Protein AF-A0A841KT84-F1 (afdb_monomer_lite)

Radius of gyration: 30.15 Å; chains: 1; bounding box: 55×32×92 Å

Sequence (114 aa):
MKSKWGSNGFTLVEIMITLAILGILVVSFTSLFANGMIHIFTFGQKSQAIHVAQTKMENTLAGEQTLTEGQTDSTSLTIHFSSGKEITVQGKKVTVDAPYKNGSVSLTSFIPNR

Organism: NCBI:txid1417629

InterPro domains:
  IPR012902 Prokaryotic N-terminal methylation site [PF07963] (8-27)
  IPR012902 Prokaryotic N-terminal methylation site [TIGR02532] (8-27)
  IPR045584 Pilin-like [SSF54523] (10-88)

Foldseek 3Di:
DDDPPDPDDDDPVNVVVVVVVVVVVCVVVVVVVVVVVVVVVVVVQVVVQVVVQVVVVVCVVVVVDDDPDFDFDFDWDWDQDPVRDIDIFTWTKGWGWGDGPPGIDIDIDTDTDD

pLDDT: mean 82.78, std 13.84, range [44.44, 98.0]

Structure (mmCIF, N/CA/C/O backbone):
data_AF-A0A841KT84-F1
#
_entry.id   AF-A0A841KT84-F1
#
loop_
_atom_site.group_PDB
_atom_site.id
_atom_site.type_symbol
_atom_site.label_atom_id
_atom_site.label_alt_id
_atom_site.label_comp_id
_atom_site.label_asym_id
_atom_site.label_entity_id
_atom_site.label_seq_id
_atom_site.pdbx_PDB_ins_code
_atom_site.Cartn_x
_atom_site.Cartn_y
_atom_site.Cartn_z
_atom_site.occupancy
_atom_site.B_iso_or_equiv
_atom_site.auth_seq_id
_atom_site.auth_comp_id
_atom_site.auth_asym_id
_atom_site.auth_atom_id
_atom_site.pdbx_PDB_model_num
ATOM 1 N N . MET A 1 1 ? -2.646 -9.589 -64.697 1.00 44.44 1 MET A N 1
ATOM 2 C CA . MET A 1 1 ? -1.731 -8.681 -63.969 1.00 44.44 1 MET A CA 1
ATOM 3 C C . MET A 1 1 ? -1.520 -9.238 -62.565 1.00 44.44 1 MET A C 1
ATOM 5 O O . MET A 1 1 ? -2.445 -9.186 -61.772 1.00 44.44 1 MET A O 1
ATOM 9 N N . LYS A 1 2 ? -0.374 -9.874 -62.280 1.00 48.28 2 LYS A N 1
ATOM 10 C CA . LYS A 1 2 ? -0.033 -10.379 -60.936 1.00 48.28 2 LYS A CA 1
ATOM 11 C C . LYS A 1 2 ? 0.956 -9.401 -60.302 1.00 48.28 2 LYS A C 1
ATOM 13 O O . LYS A 1 2 ? 2.060 -9.258 -60.823 1.00 48.28 2 LYS A O 1
ATOM 18 N N . SER A 1 3 ? 0.575 -8.723 -59.220 1.00 52.56 3 SER A N 1
ATOM 19 C CA . SER A 1 3 ? 1.510 -7.913 -58.435 1.00 52.56 3 SER A CA 1
ATOM 20 C C . SER A 1 3 ? 2.505 -8.848 -57.745 1.00 52.56 3 SER A C 1
ATOM 22 O O . SER A 1 3 ? 2.133 -9.604 -56.848 1.00 52.56 3 SER A O 1
ATOM 24 N N . LYS A 1 4 ? 3.767 -8.833 -58.182 1.00 60.62 4 LYS A N 1
ATOM 25 C CA . LYS A 1 4 ? 4.865 -9.456 -57.440 1.00 60.62 4 LYS A CA 1
ATOM 26 C C . LYS A 1 4 ? 5.073 -8.649 -56.159 1.00 60.62 4 LYS A C 1
ATOM 28 O O . LYS A 1 4 ? 5.624 -7.555 -56.214 1.00 60.62 4 LYS A O 1
ATOM 33 N N . TRP A 1 5 ? 4.634 -9.173 -55.018 1.00 56.84 5 TRP A N 1
ATOM 34 C CA . TRP A 1 5 ? 5.188 -8.749 -53.735 1.00 56.84 5 TRP A CA 1
ATOM 35 C C . TRP A 1 5 ? 6.651 -9.188 -53.709 1.00 56.84 5 TRP A C 1
ATOM 37 O O . TRP A 1 5 ? 6.957 -10.374 -53.826 1.00 56.84 5 TRP A O 1
ATOM 47 N N . GLY A 1 6 ? 7.547 -8.203 -53.712 1.00 55.31 6 GLY A N 1
ATOM 48 C CA . GLY A 1 6 ? 8.984 -8.409 -53.783 1.00 55.31 6 GLY A CA 1
ATOM 49 C C . GLY A 1 6 ? 9.493 -9.143 -52.550 1.00 55.31 6 GLY A C 1
ATOM 50 O O . GLY A 1 6 ? 9.227 -8.751 -51.419 1.00 55.31 6 GLY A O 1
ATOM 51 N N . SER A 1 7 ? 10.258 -10.196 -52.797 1.00 59.78 7 SER A N 1
ATOM 52 C CA . SER A 1 7 ? 11.175 -10.839 -51.863 1.00 59.78 7 SER A CA 1
ATOM 53 C C . SER A 1 7 ? 12.332 -9.887 -51.529 1.00 59.78 7 SER A C 1
ATOM 55 O O . SER A 1 7 ? 13.452 -10.075 -52.002 1.00 59.78 7 SER A O 1
ATOM 57 N N . ASN A 1 8 ? 12.043 -8.829 -50.773 1.00 67.19 8 ASN A N 1
ATOM 58 C CA . ASN A 1 8 ? 13.017 -7.823 -50.360 1.00 67.19 8 ASN A CA 1
ATOM 59 C C . ASN A 1 8 ? 13.408 -8.103 -48.903 1.00 67.19 8 ASN A C 1
ATOM 61 O O . ASN A 1 8 ? 12.559 -8.070 -48.016 1.00 67.19 8 ASN A O 1
ATOM 65 N N . GLY A 1 9 ? 14.679 -8.438 -48.670 1.00 74.38 9 GLY A N 1
ATOM 66 C CA . GLY A 1 9 ? 15.232 -8.538 -47.318 1.00 74.38 9 GLY A CA 1
ATOM 67 C C . GLY A 1 9 ? 15.279 -7.171 -46.628 1.00 74.38 9 GLY A C 1
ATOM 68 O O . GLY A 1 9 ? 15.210 -6.138 -47.291 1.00 74.38 9 GLY A O 1
ATOM 69 N N . PHE A 1 10 ? 15.409 -7.167 -45.301 1.00 83.56 10 PHE A N 1
ATOM 70 C CA . PHE A 1 10 ? 15.598 -5.933 -44.538 1.00 83.56 10 PHE A CA 1
ATOM 71 C C . PHE A 1 10 ? 16.944 -5.296 -44.864 1.00 83.56 10 PHE A C 1
ATOM 73 O O . PHE A 1 10 ? 17.971 -5.979 -44.944 1.00 83.56 10 PHE A O 1
ATOM 80 N N . THR A 1 11 ? 16.955 -3.976 -45.009 1.00 91.00 11 THR A N 1
ATOM 81 C CA . THR A 1 11 ? 18.208 -3.234 -45.094 1.00 91.00 11 THR A CA 1
ATOM 82 C C . THR A 1 11 ? 18.905 -3.239 -43.732 1.00 91.00 11 THR A C 1
ATOM 84 O O . THR A 1 11 ? 18.274 -3.275 -42.674 1.00 91.00 11 THR A O 1
ATOM 87 N N . LEU A 1 12 ? 20.236 -3.164 -43.738 1.00 92.62 12 LEU A N 1
ATOM 88 C CA . LEU A 1 12 ? 21.017 -3.107 -42.501 1.00 92.62 12 LEU A CA 1
ATOM 89 C C . LEU A 1 12 ? 20.644 -1.881 -41.646 1.00 92.62 12 LEU A C 1
ATOM 91 O O . LEU A 1 12 ? 20.621 -1.962 -40.421 1.00 92.62 12 LEU A O 1
ATOM 95 N N . VAL A 1 13 ? 20.284 -0.767 -42.290 1.00 94.19 13 VAL A N 1
ATOM 96 C CA . VAL A 1 13 ? 19.851 0.466 -41.616 1.00 94.19 13 VAL A CA 1
ATOM 97 C C . VAL A 1 13 ? 18.510 0.278 -40.901 1.00 94.19 13 VAL A C 1
ATOM 99 O O . VAL A 1 13 ? 18.377 0.699 -39.754 1.00 94.19 13 VAL A O 1
ATOM 102 N N . GLU A 1 14 ? 17.536 -0.401 -41.512 1.00 93.00 14 GLU A N 1
ATOM 103 C CA . GLU A 1 14 ? 16.251 -0.701 -40.860 1.00 93.00 14 GLU A CA 1
ATOM 104 C C . GLU A 1 14 ? 16.429 -1.584 -39.621 1.00 93.00 14 GLU A C 1
ATOM 106 O O . GLU A 1 14 ? 15.795 -1.338 -38.593 1.00 93.00 14 GLU A O 1
ATOM 111 N N . ILE A 1 15 ? 17.329 -2.572 -39.678 1.00 95.69 15 ILE A N 1
ATOM 112 C CA . ILE A 1 15 ? 17.647 -3.424 -38.522 1.00 95.69 15 ILE A CA 1
ATOM 113 C C . ILE A 1 15 ? 18.275 -2.589 -37.401 1.00 95.69 15 ILE A C 1
ATOM 115 O O . ILE A 1 15 ? 17.866 -2.707 -36.247 1.00 95.69 15 ILE A O 1
ATOM 119 N N . MET A 1 16 ? 19.226 -1.708 -37.728 1.00 96.31 16 MET A N 1
ATOM 120 C CA . MET A 1 16 ? 19.866 -0.822 -36.748 1.00 96.31 16 MET A CA 1
ATOM 121 C C . MET A 1 16 ? 18.859 0.103 -36.061 1.00 96.31 16 MET A C 1
ATOM 123 O O . MET A 1 16 ? 18.865 0.212 -34.835 1.00 96.31 16 MET A O 1
ATOM 127 N N . ILE A 1 17 ? 17.954 0.717 -36.827 1.00 96.75 17 ILE A N 1
ATOM 128 C CA . ILE A 1 17 ? 16.908 1.588 -36.276 1.00 96.75 17 ILE A CA 1
ATOM 129 C C . ILE A 1 17 ? 15.936 0.780 -35.408 1.00 96.75 17 ILE A C 1
ATOM 131 O O . ILE A 1 17 ? 15.587 1.211 -34.310 1.00 96.75 17 ILE A O 1
ATOM 135 N N . THR A 1 18 ? 15.542 -0.415 -35.851 1.00 97.38 18 THR A N 1
ATOM 136 C CA . THR A 1 18 ? 14.633 -1.287 -35.092 1.00 97.38 18 THR A CA 1
ATOM 137 C C . THR A 1 18 ? 15.246 -1.705 -33.758 1.00 97.38 18 THR A C 1
ATOM 139 O O . THR A 1 18 ? 14.575 -1.631 -32.730 1.00 97.38 18 THR A O 1
ATOM 142 N N . LEU A 1 19 ? 16.526 -2.090 -33.743 1.00 97.12 19 LEU A N 1
ATOM 143 C CA . LEU A 1 19 ? 17.237 -2.439 -32.511 1.00 97.12 19 LEU A CA 1
ATOM 144 C C . LEU A 1 19 ? 17.400 -1.234 -31.580 1.00 97.12 19 LEU A C 1
ATOM 146 O O . LEU A 1 19 ? 17.253 -1.386 -30.368 1.00 97.12 19 LEU A O 1
ATOM 150 N N . ALA A 1 20 ? 17.645 -0.040 -32.126 1.00 97.19 20 ALA A N 1
ATOM 151 C CA . ALA A 1 20 ? 17.718 1.184 -31.333 1.00 97.19 20 ALA A CA 1
ATOM 152 C C . ALA A 1 20 ? 16.377 1.492 -30.644 1.00 97.19 20 ALA A C 1
ATOM 154 O O . ALA A 1 20 ? 16.342 1.728 -29.436 1.00 97.19 20 ALA A O 1
ATOM 155 N N . ILE A 1 21 ? 15.265 1.420 -31.385 1.00 98.00 21 ILE A N 1
ATOM 156 C CA . ILE A 1 21 ? 13.919 1.626 -30.832 1.00 98.00 21 ILE A CA 1
ATOM 157 C C . ILE A 1 21 ? 13.592 0.540 -29.799 1.00 98.00 21 ILE A C 1
ATOM 159 O O . ILE A 1 21 ? 13.119 0.853 -28.706 1.00 98.00 21 ILE A O 1
ATOM 163 N N . LEU A 1 22 ? 13.886 -0.726 -30.105 1.00 98.00 22 LEU A N 1
ATOM 164 C CA . LEU A 1 22 ? 13.657 -1.843 -29.189 1.00 98.00 22 LEU A CA 1
ATOM 165 C C . LEU A 1 22 ? 14.433 -1.667 -27.878 1.00 98.00 22 LEU A C 1
ATOM 167 O O . LEU A 1 22 ? 13.871 -1.888 -26.808 1.00 98.00 22 LEU A O 1
ATOM 171 N N . GLY A 1 23 ? 15.690 -1.224 -27.946 1.00 97.56 23 GLY A N 1
ATOM 172 C CA . GLY A 1 23 ? 16.508 -0.953 -26.765 1.00 97.56 23 GLY A CA 1
ATOM 173 C C . GLY A 1 23 ? 15.881 0.095 -25.846 1.00 97.56 23 GLY A C 1
ATOM 174 O O . GLY A 1 23 ? 15.792 -0.124 -24.637 1.00 97.56 23 GLY A O 1
ATOM 175 N N . ILE A 1 24 ? 15.371 1.191 -26.417 1.00 97.12 24 ILE A N 1
ATOM 176 C CA . ILE A 1 24 ? 14.671 2.237 -25.654 1.00 97.12 24 ILE A CA 1
ATOM 177 C C . ILE A 1 24 ? 13.444 1.649 -24.948 1.00 97.12 24 ILE A C 1
ATOM 179 O O . ILE A 1 24 ? 13.278 1.844 -23.744 1.00 97.12 24 ILE A O 1
ATOM 183 N N . LEU A 1 25 ? 12.623 0.875 -25.666 1.00 97.94 25 LEU A N 1
ATOM 184 C CA . LEU A 1 25 ? 11.424 0.255 -25.096 1.00 97.94 25 LEU A CA 1
ATOM 185 C C . LEU A 1 25 ? 11.766 -0.691 -23.941 1.00 97.94 25 LEU A C 1
ATOM 187 O O . LEU A 1 25 ? 11.152 -0.604 -22.878 1.00 97.94 25 LEU A O 1
ATOM 191 N N . VAL A 1 26 ? 12.759 -1.566 -24.119 1.00 97.94 26 VAL A N 1
ATOM 192 C CA . VAL A 1 26 ? 13.166 -2.529 -23.085 1.00 97.94 26 VAL A CA 1
ATOM 193 C C . VAL A 1 26 ? 13.584 -1.809 -21.805 1.00 97.94 26 VAL A C 1
ATOM 195 O O . VAL A 1 26 ? 13.130 -2.185 -20.722 1.00 97.94 26 VAL A O 1
ATOM 198 N N . VAL A 1 27 ? 14.389 -0.749 -21.905 1.00 96.50 27 VAL A N 1
ATOM 199 C CA . VAL A 1 27 ? 14.822 0.026 -20.732 1.00 96.50 27 VAL A CA 1
ATOM 200 C C . VAL A 1 27 ? 13.630 0.694 -20.042 1.00 96.50 27 VAL A C 1
ATOM 202 O O . VAL A 1 27 ? 13.490 0.584 -18.820 1.00 96.50 27 VAL A O 1
ATOM 205 N N . SER A 1 28 ? 12.737 1.329 -20.807 1.00 95.62 28 SER A N 1
ATOM 206 C CA . SER A 1 28 ? 11.544 1.984 -20.257 1.00 95.62 28 SER A CA 1
ATOM 207 C C . SER A 1 28 ? 10.625 0.999 -19.530 1.00 95.62 28 SER A C 1
ATOM 209 O O . SER A 1 28 ? 10.215 1.255 -18.394 1.00 95.62 28 SER A O 1
ATOM 211 N N . PHE A 1 29 ? 10.334 -0.151 -20.141 1.00 96.62 29 PHE A N 1
ATOM 212 C CA . PHE A 1 29 ? 9.440 -1.144 -19.547 1.00 96.62 29 PHE A CA 1
ATOM 213 C C . PHE A 1 29 ? 10.065 -1.876 -18.360 1.00 96.62 29 PHE A C 1
ATOM 215 O O . PHE A 1 29 ? 9.358 -2.183 -17.402 1.00 96.62 29 PHE A O 1
ATOM 222 N N . THR A 1 30 ? 11.379 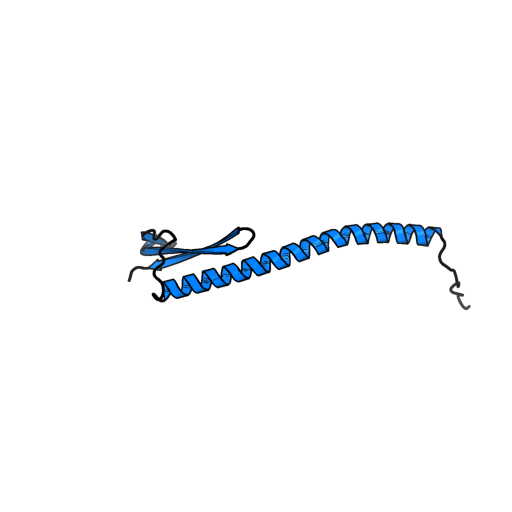-2.109 -18.364 1.00 96.81 30 THR A N 1
ATOM 223 C CA . THR A 1 30 ? 12.062 -2.784 -17.247 1.00 96.81 30 THR A CA 1
ATOM 224 C C . THR A 1 30 ? 11.868 -2.025 -15.935 1.00 96.81 30 THR A C 1
ATOM 226 O O . THR A 1 30 ? 11.508 -2.627 -14.923 1.00 96.81 30 THR A O 1
ATOM 229 N N . SER A 1 31 ? 12.037 -0.699 -15.954 1.00 93.31 31 SER A N 1
ATOM 230 C CA . SER A 1 31 ? 11.810 0.134 -14.767 1.00 93.31 31 SER A CA 1
ATOM 231 C C . SER A 1 31 ? 10.355 0.069 -14.296 1.00 93.31 31 SER A C 1
ATOM 233 O O . SER A 1 31 ? 10.086 -0.079 -13.101 1.00 93.31 31 SER A O 1
ATOM 235 N N . LEU A 1 32 ? 9.399 0.111 -15.228 1.00 95.69 32 LEU A N 1
ATOM 236 C CA . LEU A 1 32 ? 7.977 0.013 -14.905 1.00 95.69 32 LEU A CA 1
ATOM 237 C C . LEU A 1 32 ? 7.642 -1.318 -14.210 1.00 95.69 32 LEU A C 1
ATOM 239 O O . LEU A 1 32 ? 6.984 -1.320 -13.169 1.00 95.69 32 LEU A O 1
ATOM 243 N N . PHE A 1 33 ? 8.138 -2.440 -14.739 1.00 96.56 33 PHE A N 1
ATOM 244 C CA . PHE A 1 33 ? 7.916 -3.760 -14.146 1.00 96.56 33 PHE A CA 1
ATOM 245 C C . PHE A 1 33 ? 8.596 -3.916 -12.785 1.00 96.56 33 PHE A C 1
ATOM 247 O O . PHE A 1 33 ? 7.984 -4.455 -11.861 1.00 96.56 33 PHE A O 1
ATOM 254 N N . ALA A 1 34 ? 9.826 -3.417 -12.631 1.00 94.81 34 ALA A N 1
ATOM 255 C CA . ALA A 1 34 ? 10.543 -3.460 -11.359 1.00 94.81 34 ALA A CA 1
ATOM 256 C C . ALA A 1 34 ? 9.763 -2.736 -10.250 1.00 94.81 34 ALA A C 1
ATOM 258 O O . ALA A 1 34 ? 9.529 -3.304 -9.180 1.00 94.81 34 ALA A O 1
ATOM 259 N N . ASN A 1 35 ? 9.282 -1.523 -10.532 1.00 94.25 35 ASN A N 1
ATOM 260 C CA . ASN A 1 35 ? 8.462 -0.765 -9.589 1.00 94.25 35 ASN A CA 1
ATOM 261 C C . ASN A 1 35 ? 7.127 -1.469 -9.306 1.00 94.25 35 ASN A C 1
ATOM 263 O O . ASN A 1 35 ? 6.735 -1.601 -8.146 1.00 94.25 35 ASN A O 1
ATOM 267 N N . GLY A 1 36 ? 6.458 -1.989 -10.340 1.00 94.31 36 GLY A N 1
ATOM 268 C CA . GLY A 1 36 ? 5.213 -2.744 -10.186 1.00 94.31 36 GLY A CA 1
ATOM 269 C C . GLY A 1 36 ? 5.356 -3.935 -9.233 1.00 94.31 36 GLY A C 1
ATOM 270 O O . GLY A 1 36 ? 4.548 -4.092 -8.318 1.00 94.31 36 GLY A O 1
ATOM 271 N N . MET A 1 37 ? 6.423 -4.728 -9.378 1.00 94.81 37 MET A N 1
ATOM 272 C CA . MET A 1 37 ? 6.700 -5.857 -8.484 1.00 94.81 37 MET A CA 1
ATOM 273 C C . MET A 1 37 ? 6.916 -5.408 -7.033 1.00 94.81 37 MET A C 1
ATOM 275 O O . MET A 1 37 ? 6.308 -5.975 -6.124 1.00 94.81 37 MET A O 1
ATOM 279 N N . ILE A 1 38 ? 7.721 -4.365 -6.803 1.00 93.19 38 ILE A N 1
ATOM 280 C CA . ILE A 1 38 ? 7.966 -3.819 -5.455 1.00 93.19 38 ILE A CA 1
ATOM 281 C C . ILE A 1 38 ? 6.653 -3.387 -4.793 1.00 93.19 38 ILE A C 1
ATOM 283 O O . ILE A 1 38 ? 6.420 -3.681 -3.614 1.00 93.19 38 ILE A O 1
ATOM 287 N N . HIS A 1 39 ? 5.773 -2.724 -5.545 1.00 92.25 39 HIS A N 1
ATOM 288 C CA . HIS A 1 39 ? 4.469 -2.318 -5.037 1.00 92.25 39 HIS A CA 1
ATOM 289 C C . HIS A 1 39 ? 3.601 -3.524 -4.681 1.00 92.25 39 HIS A C 1
ATOM 291 O O . HIS A 1 39 ? 3.070 -3.551 -3.574 1.00 92.25 39 HIS A O 1
ATOM 297 N N . ILE A 1 40 ? 3.507 -4.540 -5.544 1.00 94.25 40 ILE A N 1
ATOM 298 C CA . ILE A 1 40 ? 2.715 -5.754 -5.279 1.00 94.25 40 ILE A CA 1
ATOM 299 C C . ILE A 1 40 ? 3.150 -6.423 -3.970 1.00 94.25 40 ILE A C 1
ATOM 301 O O . ILE A 1 40 ? 2.309 -6.709 -3.116 1.00 94.25 40 ILE A O 1
ATOM 305 N N . PHE A 1 41 ? 4.455 -6.615 -3.763 1.00 92.44 41 PHE A N 1
ATOM 306 C CA . PHE A 1 41 ? 4.957 -7.217 -2.524 1.00 92.44 41 PHE A CA 1
ATOM 307 C C . PHE A 1 41 ? 4.663 -6.355 -1.293 1.00 92.44 41 PHE A C 1
ATOM 309 O O . PHE A 1 41 ? 4.266 -6.874 -0.248 1.00 92.44 41 PHE A O 1
ATOM 316 N N . THR A 1 42 ? 4.816 -5.036 -1.417 1.00 90.19 42 THR A N 1
ATOM 317 C CA . THR A 1 42 ? 4.536 -4.100 -0.320 1.00 90.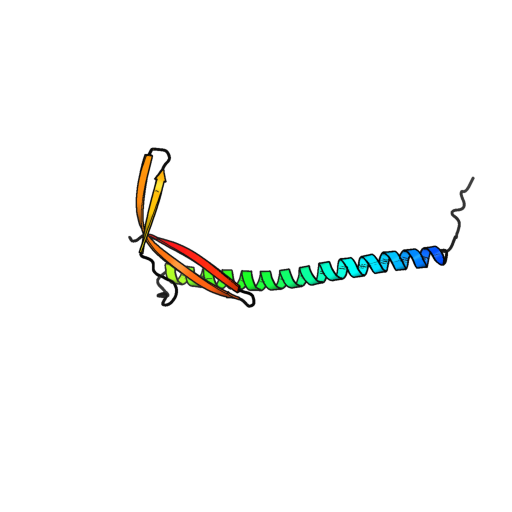19 42 THR A CA 1
ATOM 318 C C . THR A 1 42 ? 3.045 -4.081 0.031 1.00 90.19 42 THR A C 1
ATOM 320 O O . THR A 1 42 ? 2.685 -4.089 1.209 1.00 90.19 42 THR A O 1
ATOM 323 N N . PHE A 1 43 ? 2.166 -4.121 -0.974 1.00 91.31 43 PHE A N 1
ATOM 324 C CA . PHE A 1 43 ? 0.720 -4.221 -0.782 1.00 91.31 43 PHE A CA 1
ATOM 325 C C . PHE A 1 43 ? 0.312 -5.552 -0.153 1.00 91.31 43 PHE A C 1
ATOM 327 O O . PHE A 1 43 ? -0.547 -5.550 0.726 1.00 91.31 43 PHE A O 1
ATOM 334 N N . GLY A 1 44 ? 0.954 -6.661 -0.529 1.00 92.00 44 GLY A N 1
ATOM 335 C CA . GLY A 1 44 ? 0.735 -7.959 0.111 1.00 92.00 44 GLY A CA 1
ATOM 336 C C . GLY A 1 44 ? 1.044 -7.924 1.610 1.00 92.00 44 GLY A C 1
ATOM 337 O O . GLY A 1 44 ? 0.213 -8.316 2.427 1.00 92.00 44 GLY A O 1
ATOM 338 N N . GLN A 1 45 ? 2.193 -7.359 1.994 1.00 91.38 45 GLN A N 1
ATOM 339 C CA . GLN A 1 45 ? 2.561 -7.198 3.408 1.00 91.38 45 GLN A CA 1
ATOM 340 C C . GLN A 1 45 ? 1.596 -6.273 4.159 1.00 91.38 45 GLN A C 1
ATOM 342 O O . GLN A 1 45 ? 1.192 -6.576 5.281 1.00 91.38 45 GLN A O 1
ATOM 347 N N . LYS A 1 46 ? 1.188 -5.161 3.535 1.00 92.38 46 LYS A N 1
ATOM 348 C CA . LYS A 1 46 ? 0.193 -4.247 4.108 1.00 92.38 46 LYS A CA 1
ATOM 349 C C . LYS A 1 46 ? -1.156 -4.941 4.312 1.00 92.38 46 LYS A C 1
ATOM 351 O O . LYS A 1 46 ? -1.771 -4.769 5.359 1.00 92.38 46 LYS A O 1
ATOM 356 N N . SER A 1 47 ? -1.605 -5.733 3.341 1.00 93.94 47 SER A N 1
ATOM 357 C CA . SER A 1 47 ? -2.843 -6.514 3.431 1.00 93.94 47 SER A CA 1
ATOM 358 C C . SER A 1 47 ? -2.782 -7.521 4.579 1.00 93.94 47 SER A C 1
ATOM 360 O O . SER A 1 47 ? -3.712 -7.581 5.380 1.00 93.94 47 SER A O 1
ATOM 362 N N . GLN A 1 48 ? -1.663 -8.232 4.737 1.00 93.31 48 GLN A N 1
ATOM 363 C CA . GLN A 1 48 ? -1.465 -9.133 5.872 1.00 9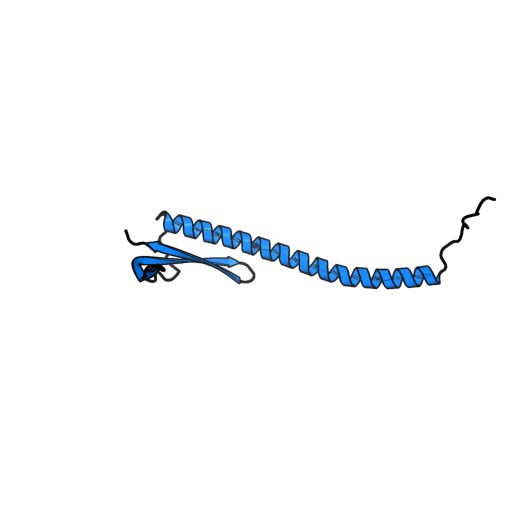3.31 48 GLN A CA 1
ATOM 364 C C . GLN A 1 48 ? -1.525 -8.389 7.216 1.00 93.31 48 GLN A C 1
ATOM 366 O O . GLN A 1 48 ? -2.181 -8.857 8.144 1.00 93.31 48 GLN A O 1
ATOM 371 N N . ALA A 1 49 ? -0.900 -7.212 7.320 1.00 92.19 49 ALA A N 1
ATOM 372 C CA . ALA A 1 49 ? -0.962 -6.397 8.532 1.00 92.19 49 ALA A CA 1
ATOM 373 C C . ALA A 1 49 ? -2.385 -5.903 8.844 1.00 92.19 49 ALA A C 1
ATOM 375 O O . ALA A 1 49 ? -2.784 -5.929 10.006 1.00 92.19 49 ALA A O 1
ATOM 376 N N . ILE A 1 50 ? -3.172 -5.524 7.827 1.00 93.31 50 ILE A N 1
ATOM 377 C CA . ILE A 1 50 ? -4.598 -5.188 7.993 1.00 93.31 50 ILE A CA 1
ATOM 378 C C . ILE A 1 50 ? -5.359 -6.375 8.581 1.00 93.31 50 ILE A C 1
ATOM 380 O O . ILE A 1 50 ? -6.077 -6.194 9.558 1.00 93.31 50 ILE A O 1
ATOM 384 N N . HIS A 1 51 ? -5.175 -7.582 8.037 1.00 94.00 51 HIS A N 1
ATOM 385 C CA . HIS A 1 51 ? -5.844 -8.775 8.561 1.00 94.00 51 HIS A CA 1
ATOM 386 C C . HIS A 1 51 ? -5.461 -9.053 10.016 1.00 94.00 51 HIS A C 1
ATOM 388 O O . HIS A 1 51 ? -6.334 -9.308 10.838 1.00 94.00 51 HIS A O 1
ATOM 394 N N . VAL A 1 52 ? -4.177 -8.928 10.365 1.00 90.38 52 VAL A N 1
ATOM 395 C CA . VAL A 1 52 ? -3.717 -9.093 11.753 1.00 90.38 52 VAL A CA 1
ATOM 396 C C . VAL A 1 52 ? -4.343 -8.048 12.678 1.00 90.38 52 VAL A C 1
ATOM 398 O O . VAL A 1 52 ? -4.813 -8.394 13.763 1.00 90.38 52 VAL A O 1
ATOM 401 N N . ALA A 1 53 ? -4.363 -6.776 12.276 1.00 89.12 53 ALA A N 1
ATOM 402 C CA . ALA A 1 53 ? -4.975 -5.720 13.075 1.00 89.12 53 ALA A CA 1
ATOM 403 C C . ALA A 1 53 ? -6.499 -5.898 13.195 1.00 89.12 53 ALA A C 1
ATOM 405 O O . ALA A 1 53 ? -7.050 -5.665 14.268 1.00 89.12 53 ALA A O 1
ATOM 406 N N . GLN A 1 54 ? -7.170 -6.375 12.143 1.00 90.75 54 GLN A N 1
ATOM 407 C CA . GLN A 1 54 ? -8.592 -6.708 12.175 1.00 90.75 54 GLN A CA 1
ATOM 408 C C . GLN A 1 54 ? -8.875 -7.848 13.159 1.00 90.75 54 GLN A C 1
ATOM 410 O O . GLN A 1 54 ? -9.724 -7.684 14.027 1.00 90.75 54 GLN A O 1
ATOM 415 N N . THR A 1 55 ? -8.136 -8.958 13.099 1.00 89.44 55 THR A N 1
ATOM 416 C CA . THR A 1 55 ? -8.315 -10.073 14.044 1.00 89.44 55 THR A CA 1
ATOM 417 C C . THR A 1 55 ? -8.085 -9.628 15.489 1.00 89.44 55 THR A C 1
ATOM 419 O O . THR A 1 55 ? -8.870 -9.951 16.374 1.00 89.44 55 THR A O 1
ATOM 422 N N . LYS A 1 56 ? -7.048 -8.822 15.742 1.00 87.12 56 LYS A N 1
ATOM 423 C CA . LYS A 1 56 ? -6.811 -8.237 17.072 1.00 87.12 56 LYS A CA 1
ATOM 424 C C . LYS A 1 56 ? -7.967 -7.333 17.527 1.00 87.12 56 LYS A C 1
ATOM 426 O O . LYS A 1 56 ? -8.349 -7.370 18.697 1.00 87.12 56 LYS A O 1
ATOM 431 N N . MET A 1 57 ? -8.524 -6.527 16.622 1.00 86.06 57 MET A N 1
ATOM 432 C CA . MET A 1 57 ? -9.689 -5.682 16.902 1.00 86.06 57 MET A CA 1
ATOM 433 C C . MET A 1 57 ? -10.913 -6.535 17.247 1.00 86.06 57 MET A C 1
ATOM 435 O O . MET A 1 57 ? -11.552 -6.292 18.265 1.00 86.06 57 MET A O 1
ATOM 439 N N . GLU A 1 58 ? -11.209 -7.558 16.450 1.00 86.44 58 GLU A N 1
ATOM 440 C CA . GLU A 1 58 ? -12.335 -8.473 16.670 1.00 86.44 58 GLU A CA 1
ATOM 441 C C . GLU A 1 58 ? -12.221 -9.199 18.016 1.00 86.44 58 GLU A C 1
ATOM 443 O O . GLU A 1 58 ? -13.173 -9.181 18.794 1.00 86.44 58 GLU A O 1
ATOM 448 N N . ASN A 1 59 ? -11.039 -9.721 18.357 1.00 85.81 59 ASN A N 1
ATOM 449 C CA . ASN A 1 59 ? -10.792 -10.364 19.654 1.00 85.81 59 ASN A CA 1
ATOM 450 C C . ASN A 1 59 ? -10.951 -9.388 20.830 1.00 85.81 59 ASN A C 1
ATOM 452 O O . ASN A 1 59 ? -11.429 -9.762 21.903 1.00 85.81 59 ASN A O 1
ATOM 456 N N . THR A 1 60 ? -10.578 -8.119 20.635 1.00 81.56 60 THR A N 1
ATOM 457 C CA . THR A 1 60 ? -10.793 -7.075 21.647 1.00 81.56 60 THR A CA 1
ATOM 458 C C . THR A 1 60 ? -12.281 -6.785 21.830 1.00 81.56 60 THR A C 1
ATOM 460 O O . THR A 1 60 ? -12.756 -6.665 22.959 1.00 81.56 60 THR A O 1
ATOM 463 N N . LEU A 1 61 ? -13.034 -6.683 20.732 1.00 81.69 61 LEU A N 1
ATOM 464 C CA . LEU A 1 61 ? -14.478 -6.438 20.760 1.00 81.69 61 LEU A CA 1
ATOM 465 C C . LEU A 1 61 ? -15.255 -7.615 21.365 1.00 81.69 61 LEU A C 1
ATOM 467 O O . LEU A 1 61 ? -16.249 -7.392 22.054 1.00 81.69 61 LEU A O 1
ATOM 471 N N . ALA A 1 62 ? -14.79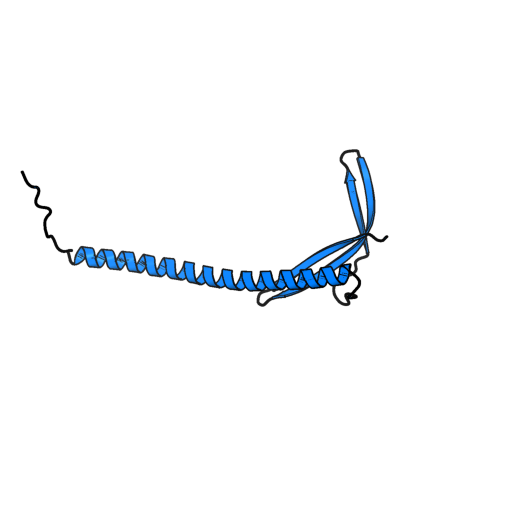2 -8.847 21.142 1.00 82.50 62 ALA A N 1
ATOM 472 C CA . ALA A 1 62 ? -15.353 -10.060 21.733 1.00 82.50 62 ALA A CA 1
ATOM 473 C C . ALA A 1 62 ? -15.056 -10.200 23.240 1.00 82.50 62 ALA A C 1
ATOM 475 O O . ALA A 1 62 ? -15.648 -11.048 23.904 1.00 82.50 62 ALA A O 1
ATOM 476 N N . GLY A 1 63 ? -14.170 -9.363 23.795 1.00 73.56 63 GLY A N 1
ATOM 477 C CA . GLY A 1 63 ? -13.764 -9.418 25.200 1.00 73.56 63 GLY A CA 1
ATOM 478 C C . GLY A 1 63 ? -12.749 -10.521 25.518 1.00 73.56 63 GLY A C 1
ATOM 479 O O . GLY A 1 63 ? -12.495 -10.782 26.691 1.00 73.56 63 GLY A O 1
ATOM 480 N N . GLU A 1 64 ? -12.157 -11.154 24.500 1.00 65.81 64 GLU A N 1
ATOM 481 C CA . GLU A 1 64 ? -11.166 -12.231 24.656 1.00 65.81 64 GLU A CA 1
ATOM 482 C C . GLU A 1 64 ? -9.751 -11.698 24.940 1.00 65.81 64 GLU A C 1
ATOM 484 O O . GLU A 1 64 ? -8.931 -12.394 25.539 1.00 65.81 64 GLU A O 1
ATOM 489 N N . GLN A 1 65 ? -9.456 -10.451 24.549 1.00 58.84 65 GLN A N 1
ATOM 490 C CA . GLN A 1 65 ? -8.189 -9.777 24.847 1.00 58.84 65 GLN A CA 1
ATOM 491 C C . GLN A 1 65 ? -8.401 -8.376 25.425 1.00 58.84 65 GLN A C 1
ATOM 493 O O . GLN A 1 65 ? -9.002 -7.500 24.803 1.00 58.84 65 GLN A O 1
ATOM 498 N N . THR A 1 66 ? -7.821 -8.129 26.600 1.00 56.53 66 THR A N 1
ATOM 499 C CA . THR A 1 66 ? -7.679 -6.790 27.178 1.00 56.53 66 THR A CA 1
ATOM 500 C C . THR A 1 66 ? -6.474 -6.106 26.533 1.00 56.53 66 THR A C 1
ATOM 502 O O . THR A 1 66 ? -5.330 -6.465 26.809 1.00 56.53 66 THR A O 1
ATOM 505 N N . LEU A 1 67 ? -6.702 -5.126 25.654 1.00 58.25 67 LEU A N 1
ATOM 506 C CA . LEU A 1 67 ? -5.611 -4.339 25.069 1.00 58.25 67 LEU A CA 1
ATOM 507 C C . LEU A 1 67 ? -4.828 -3.617 26.170 1.00 58.25 67 LEU A C 1
ATOM 509 O O . LEU A 1 67 ? -5.387 -2.805 26.906 1.00 58.25 67 LEU A O 1
ATOM 513 N N . THR A 1 68 ? -3.534 -3.922 26.276 1.00 52.75 68 THR A N 1
ATOM 514 C CA . THR A 1 68 ? -2.596 -3.239 27.185 1.00 52.75 68 THR A CA 1
ATOM 515 C C . THR A 1 68 ? -1.900 -2.054 26.503 1.00 52.75 68 THR A C 1
ATOM 517 O O . THR A 1 68 ? -1.375 -1.178 27.180 1.00 52.75 68 THR A O 1
ATOM 520 N N . GLU A 1 69 ? -1.939 -1.970 25.171 1.00 45.03 69 GLU A N 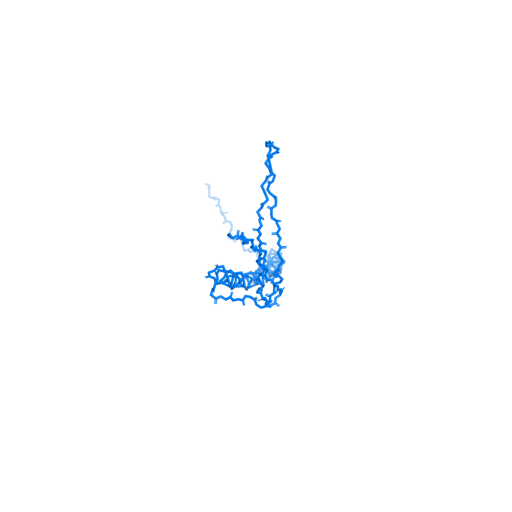1
ATOM 521 C CA . GLU A 1 69 ? -1.258 -0.934 24.391 1.00 45.03 69 GLU A CA 1
ATOM 522 C C . GLU A 1 69 ? -2.204 -0.373 23.323 1.00 45.03 69 GLU A C 1
ATOM 524 O O . GLU A 1 69 ? -2.725 -1.117 22.494 1.00 45.03 69 GLU A O 1
ATOM 529 N N . GLY A 1 70 ? -2.447 0.939 23.381 1.00 49.06 70 GLY A N 1
ATOM 530 C CA . GLY A 1 70 ? -3.318 1.674 22.460 1.00 49.06 70 GLY A CA 1
ATOM 531 C C . GLY A 1 70 ? -4.435 2.405 23.202 1.00 49.06 70 GLY A C 1
ATOM 532 O O . GLY A 1 70 ? -5.444 1.805 23.563 1.00 49.06 70 GLY A O 1
ATOM 533 N N . GLN A 1 71 ? -4.209 3.696 23.467 1.00 52.62 71 GLN A N 1
ATOM 534 C CA . GLN A 1 71 ? -5.053 4.627 24.226 1.00 52.62 71 GLN A CA 1
ATOM 535 C C . GLN A 1 71 ? -6.547 4.286 24.240 1.00 52.62 71 GLN A C 1
ATOM 537 O O . GLN A 1 71 ? -7.287 4.451 23.272 1.00 52.62 71 GLN A O 1
ATOM 542 N N . THR A 1 72 ? -6.980 3.850 25.416 1.00 55.41 72 THR A N 1
ATOM 543 C CA . THR A 1 72 ? -8.376 3.791 25.822 1.00 55.41 72 THR A CA 1
ATOM 544 C C . THR A 1 72 ? -8.824 5.204 26.168 1.00 55.41 72 THR A C 1
ATOM 546 O O . THR A 1 72 ? -8.863 5.578 27.337 1.00 55.41 72 THR A O 1
ATOM 549 N N . ASP A 1 73 ? -9.139 6.008 25.160 1.00 61.66 73 ASP A N 1
ATOM 550 C CA . ASP A 1 73 ? -9.679 7.338 25.420 1.00 61.66 73 ASP A CA 1
ATOM 551 C C . ASP A 1 73 ? -11.202 7.229 25.528 1.00 61.66 73 ASP A C 1
ATOM 553 O O . ASP A 1 73 ? -11.918 7.029 24.535 1.00 61.66 73 ASP A O 1
ATOM 557 N N . SER A 1 74 ? -11.702 7.333 26.762 1.00 60.50 74 SER A N 1
ATOM 558 C CA . SER A 1 74 ? -13.125 7.541 27.035 1.00 60.50 74 SER A CA 1
ATOM 559 C C . SER A 1 74 ? -13.579 8.778 26.269 1.00 60.50 74 SER A C 1
ATOM 561 O O . SER A 1 74 ? -13.121 9.889 26.532 1.00 60.50 74 SER A O 1
ATOM 563 N N . THR A 1 75 ? -14.442 8.581 25.279 1.00 71.50 75 THR A N 1
ATOM 564 C CA . THR A 1 75 ? -14.889 9.642 24.374 1.00 71.50 75 THR A CA 1
ATOM 565 C C . THR A 1 75 ? -16.394 9.555 24.178 1.00 71.50 75 THR A C 1
ATOM 567 O O . THR A 1 75 ? -16.972 8.472 24.120 1.00 71.50 75 THR A O 1
ATOM 570 N N . SER A 1 76 ? -17.044 10.710 24.074 1.00 75.88 76 SER A N 1
ATOM 571 C CA . SER A 1 76 ? -18.423 10.803 23.611 1.00 75.88 76 SER A CA 1
ATOM 572 C C . SER A 1 76 ? -18.443 10.941 22.088 1.00 75.88 76 SER A C 1
ATOM 574 O O . SER A 1 76 ? -17.618 11.647 21.503 1.00 75.88 76 SER A O 1
ATOM 576 N N . LEU A 1 77 ? -19.385 10.265 21.434 1.00 79.94 77 LEU A N 1
ATOM 577 C CA . LEU A 1 77 ? -19.707 10.476 20.026 1.00 79.94 77 LEU A CA 1
ATOM 578 C C . LEU A 1 77 ? -21.021 11.255 19.944 1.00 79.94 77 LEU A C 1
ATOM 580 O O . LEU A 1 77 ? -22.074 10.724 20.296 1.00 79.94 77 LEU A O 1
ATOM 584 N N . THR A 1 78 ? -20.956 12.501 19.476 1.00 81.88 78 THR A N 1
ATOM 585 C CA . THR A 1 78 ? -22.146 13.320 19.216 1.00 81.88 78 THR A CA 1
ATOM 586 C C . THR A 1 78 ? -22.538 13.195 17.750 1.00 81.88 78 THR A C 1
ATOM 588 O O . THR A 1 78 ? -21.757 13.523 16.856 1.00 81.88 78 THR A O 1
ATOM 591 N N . ILE A 1 79 ? -23.749 12.707 17.497 1.00 82.88 79 ILE A N 1
ATOM 592 C CA . ILE A 1 79 ? -24.334 12.607 16.159 1.00 82.88 79 ILE A CA 1
ATOM 593 C C . ILE A 1 79 ? -25.315 13.768 15.989 1.00 82.88 79 ILE A C 1
ATOM 595 O O . ILE A 1 79 ? -26.314 13.849 16.708 1.00 82.88 79 ILE A O 1
ATOM 599 N N . HIS A 1 80 ? -25.032 14.653 15.032 1.00 86.94 80 HIS A N 1
ATOM 600 C CA . HIS A 1 80 ? -25.902 15.776 14.683 1.00 86.94 80 HIS A CA 1
ATOM 601 C C . HIS A 1 80 ? -26.849 15.374 13.550 1.00 86.94 80 HIS A C 1
ATOM 603 O O . HIS A 1 80 ? -26.407 14.966 12.474 1.00 86.94 80 HIS A O 1
ATOM 609 N N . PHE A 1 81 ? -28.154 15.514 13.773 1.00 88.19 81 PHE A N 1
ATOM 610 C CA . PHE A 1 81 ? -29.168 15.288 12.746 1.00 88.19 81 PHE A CA 1
ATOM 611 C C . PHE A 1 81 ? -29.590 16.614 12.110 1.00 88.19 81 PHE A C 1
ATOM 613 O O . PHE A 1 81 ? -29.731 17.629 12.791 1.00 88.19 81 PHE A O 1
ATOM 620 N N . SER A 1 82 ? -29.885 16.592 10.808 1.00 82.50 82 SER A N 1
ATOM 621 C CA . SER A 1 82 ? -30.366 17.756 10.042 1.00 82.50 82 SER A CA 1
ATOM 622 C C . SER A 1 82 ? -31.675 18.359 10.572 1.00 82.50 82 SER A C 1
ATOM 624 O O . SER A 1 82 ? -32.011 19.490 10.240 1.00 82.50 82 SER A O 1
ATOM 626 N N . SER A 1 83 ? -32.394 17.637 11.436 1.00 83.94 83 SER A N 1
ATOM 627 C CA . SER A 1 83 ? -33.580 18.113 12.152 1.00 83.94 83 SER A CA 1
ATOM 628 C C . SER A 1 83 ? -33.268 18.929 13.419 1.00 83.94 83 SER A C 1
ATOM 630 O O . SER A 1 83 ? -34.182 19.185 14.199 1.00 83.94 83 SER A O 1
ATOM 632 N N . GLY A 1 84 ? -31.997 19.246 13.694 1.00 80.56 84 GLY A N 1
ATOM 633 C CA . GLY A 1 84 ? -31.569 19.978 14.895 1.00 80.56 84 GLY A CA 1
ATOM 634 C C . GLY A 1 84 ? -31.590 19.155 16.189 1.00 80.56 84 GLY A C 1
ATOM 635 O O . GLY A 1 84 ? -31.559 19.722 17.276 1.00 80.56 84 GLY A O 1
ATOM 636 N N . LYS A 1 85 ? -31.673 17.822 16.091 1.00 82.75 85 LYS A N 1
ATOM 637 C CA . LYS A 1 85 ? -31.565 16.915 17.243 1.00 82.75 85 LYS A CA 1
ATOM 638 C C . LYS A 1 85 ? -30.133 16.407 17.364 1.00 82.75 85 LYS A C 1
ATOM 640 O O . LYS A 1 85 ? -29.496 16.126 16.350 1.00 82.75 85 LYS A O 1
ATOM 645 N N . GLU A 1 86 ? -29.670 16.234 18.596 1.00 88.75 86 GLU A N 1
ATOM 646 C CA . GLU A 1 86 ? -28.347 15.692 18.905 1.00 88.75 86 GLU A CA 1
ATOM 647 C C . GLU A 1 86 ? -28.486 14.440 19.767 1.00 88.75 86 GLU A C 1
ATOM 649 O O . GLU A 1 86 ? -29.291 14.402 20.700 1.00 88.75 86 GLU A O 1
ATOM 654 N N . ILE A 1 87 ? -27.714 13.406 19.434 1.00 84.69 87 ILE A N 1
ATOM 655 C CA . ILE A 1 87 ? -27.597 12.194 20.247 1.00 84.69 87 ILE A CA 1
ATOM 656 C C . ILE A 1 87 ? -26.137 12.054 20.655 1.00 84.69 87 ILE A C 1
ATOM 658 O O . ILE A 1 87 ? -25.265 11.914 19.798 1.00 84.69 87 ILE A O 1
ATOM 662 N N . THR A 1 88 ? -25.888 12.065 21.962 1.00 85.94 88 THR A N 1
ATOM 663 C CA . THR A 1 88 ? -24.559 11.852 22.539 1.00 85.94 88 THR A CA 1
ATOM 664 C C . THR A 1 88 ? -24.466 10.428 23.063 1.00 85.94 88 THR A C 1
ATOM 666 O O . THR A 1 88 ? -25.164 10.063 24.010 1.00 85.94 88 THR A O 1
ATOM 669 N N . VAL A 1 89 ? -23.598 9.623 22.456 1.00 86.06 89 VAL A N 1
ATOM 670 C CA . VAL A 1 89 ? -23.334 8.241 22.867 1.00 86.06 89 VAL A CA 1
ATOM 671 C C . VAL A 1 89 ? -22.011 8.201 23.614 1.00 86.06 89 VAL A C 1
ATOM 673 O O . VAL A 1 89 ? -20.973 8.565 23.064 1.00 86.06 89 VAL A O 1
ATOM 676 N N . GLN A 1 90 ? -22.041 7.763 24.871 1.00 85.31 90 GLN A N 1
ATOM 677 C CA . GLN A 1 90 ? -20.822 7.547 25.642 1.00 85.31 90 GLN A CA 1
ATOM 678 C C . GLN A 1 90 ? -20.167 6.236 25.234 1.00 85.31 90 GLN A C 1
ATOM 680 O O . GLN A 1 90 ? -20.855 5.245 24.994 1.00 85.31 90 GLN A O 1
ATOM 685 N N . GLY A 1 91 ? -18.842 6.217 25.172 1.00 83.38 91 GLY A N 1
ATOM 686 C CA . GLY A 1 91 ? -18.108 5.017 24.817 1.00 83.38 91 GLY A CA 1
ATOM 687 C C . GLY A 1 91 ? -16.604 5.185 24.919 1.00 83.38 91 GLY A C 1
ATOM 688 O O . GLY A 1 91 ? -16.077 6.097 25.561 1.00 83.38 91 GLY A O 1
ATOM 689 N N . LYS A 1 92 ? -15.907 4.259 24.280 1.00 82.69 92 LYS A N 1
ATOM 690 C CA . LYS A 1 92 ? -14.456 4.161 24.278 1.00 82.69 92 LYS A CA 1
ATOM 691 C C . LYS A 1 92 ? -13.971 3.978 22.849 1.00 82.69 92 LYS A C 1
ATOM 693 O O . LYS A 1 92 ? -14.488 3.132 22.120 1.00 82.69 92 LYS A O 1
ATOM 698 N N . LYS A 1 93 ? -12.942 4.729 22.461 1.00 81.62 93 LYS A N 1
ATOM 699 C CA . LYS A 1 93 ? -12.186 4.428 21.243 1.00 81.62 93 LYS A CA 1
ATOM 700 C C . LYS A 1 93 ? -11.173 3.332 21.534 1.00 81.62 93 LYS A C 1
ATOM 702 O O . LYS A 1 93 ?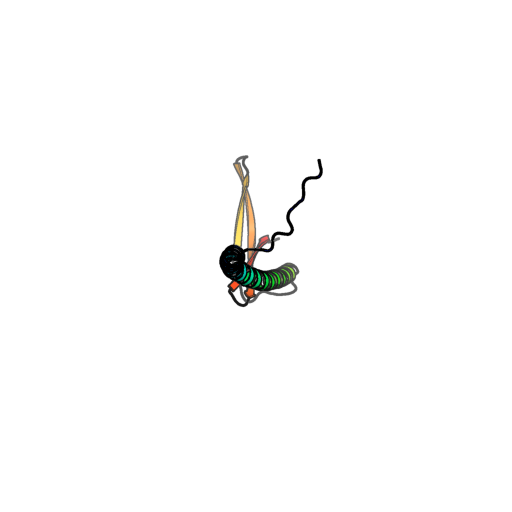 -10.503 3.343 22.564 1.00 81.62 93 LYS A O 1
ATOM 707 N N . VAL A 1 94 ? -11.094 2.382 20.620 1.00 82.44 94 VAL A N 1
ATOM 708 C CA . VAL A 1 94 ? -10.103 1.319 20.616 1.00 82.44 94 VAL A CA 1
ATOM 709 C C . VAL A 1 94 ? -9.299 1.456 19.343 1.00 82.44 94 VAL A C 1
ATOM 711 O O . VAL A 1 94 ? -9.870 1.445 18.255 1.00 82.44 94 VAL A O 1
ATOM 714 N N . THR A 1 95 ? -7.986 1.575 19.492 1.00 83.12 95 THR A N 1
ATOM 715 C CA . THR A 1 95 ? -7.047 1.601 18.376 1.00 83.12 95 THR A CA 1
ATOM 716 C C . THR A 1 95 ? -6.141 0.385 18.464 1.00 83.12 95 THR A C 1
ATOM 718 O O . THR A 1 95 ? -5.603 0.087 19.527 1.00 83.12 95 THR A O 1
ATOM 721 N N . VAL A 1 96 ? -5.998 -0.322 17.348 1.00 84.81 96 VAL A N 1
ATOM 722 C CA . VAL A 1 96 ? -5.149 -1.502 17.216 1.00 84.81 96 VAL A CA 1
ATOM 723 C C . VAL A 1 96 ? -4.160 -1.271 16.093 1.00 84.81 96 VAL A C 1
ATOM 725 O O . VAL A 1 96 ? -4.554 -1.008 14.956 1.00 84.81 96 VAL A O 1
ATOM 728 N N . ASP A 1 97 ? -2.884 -1.459 16.409 1.00 84.50 97 ASP A N 1
ATOM 729 C CA . ASP A 1 97 ? -1.798 -1.300 15.457 1.00 84.50 97 ASP A CA 1
ATOM 730 C C . ASP A 1 97 ? -1.188 -2.656 15.062 1.00 84.50 97 ASP A C 1
ATOM 732 O O . ASP A 1 97 ? -0.974 -3.564 15.881 1.00 84.50 97 ASP A O 1
ATOM 736 N N . ALA A 1 98 ? -0.880 -2.794 13.774 1.00 85.94 98 ALA A N 1
ATOM 737 C CA . ALA A 1 98 ? -0.074 -3.879 13.234 1.00 85.94 98 ALA A CA 1
ATOM 738 C C . ALA A 1 98 ? 1.085 -3.310 12.400 1.00 85.94 98 ALA A C 1
ATOM 740 O O . ALA A 1 98 ? 0.849 -2.648 11.383 1.00 85.94 98 ALA A O 1
ATOM 741 N N . PRO A 1 99 ? 2.344 -3.559 12.800 1.00 85.25 99 PRO A N 1
ATOM 742 C CA . PRO A 1 99 ? 3.499 -3.153 12.013 1.00 85.25 99 PRO A CA 1
ATOM 743 C C . PRO A 1 99 ? 3.660 -4.034 10.767 1.00 85.25 99 PRO A C 1
ATOM 745 O O . PRO A 1 99 ? 3.328 -5.220 10.765 1.00 85.25 99 PRO A O 1
ATOM 748 N N . TYR A 1 100 ? 4.232 -3.459 9.715 1.00 86.88 100 TYR A N 1
ATOM 749 C CA . TYR A 1 100 ? 4.764 -4.155 8.546 1.00 86.88 100 TYR A CA 1
ATOM 750 C C . TYR A 1 100 ? 6.110 -3.534 8.153 1.00 86.88 100 TYR A C 1
ATOM 752 O O . TYR A 1 100 ? 6.511 -2.494 8.669 1.00 86.88 100 TYR A O 1
ATOM 760 N N . LYS A 1 101 ? 6.843 -4.164 7.230 1.00 75.62 101 LYS A N 1
ATOM 761 C CA . LYS A 1 101 ? 8.252 -3.829 6.946 1.00 75.62 101 LYS A CA 1
ATOM 762 C C . LYS A 1 101 ? 8.522 -2.342 6.645 1.00 75.62 101 LYS A C 1
ATOM 764 O O . LYS A 1 101 ? 9.595 -1.856 6.972 1.00 75.62 101 LYS A O 1
ATOM 769 N N . ASN A 1 102 ? 7.554 -1.636 6.053 1.00 77.00 102 ASN A N 1
ATOM 770 C CA . ASN A 1 102 ? 7.664 -0.232 5.639 1.00 77.00 102 ASN A CA 1
ATOM 771 C C . ASN A 1 102 ? 6.632 0.694 6.321 1.00 77.00 102 ASN A C 1
ATOM 773 O O . ASN A 1 102 ? 6.313 1.751 5.777 1.00 77.00 102 ASN A O 1
ATOM 777 N N . GLY A 1 103 ? 6.064 0.314 7.471 1.00 84.19 103 GLY A N 1
ATOM 778 C CA . GLY A 1 103 ? 5.126 1.176 8.198 1.00 84.19 103 GLY A CA 1
ATOM 779 C C . GLY A 1 103 ? 4.264 0.432 9.212 1.00 84.19 103 GLY A C 1
ATOM 780 O O . GLY A 1 103 ? 4.568 -0.685 9.614 1.00 84.19 103 GLY A O 1
ATOM 781 N N . SER A 1 104 ? 3.160 1.044 9.619 1.00 85.00 104 SER A N 1
ATOM 782 C CA . SER A 1 104 ? 2.138 0.399 10.441 1.00 85.00 104 SER A CA 1
ATOM 783 C C . SER A 1 104 ? 0.752 0.658 9.866 1.00 85.00 104 SER A C 1
ATOM 785 O O . SER A 1 104 ? 0.510 1.642 9.163 1.00 85.00 104 SER A O 1
ATOM 787 N N . VAL A 1 105 ? -0.154 -0.275 10.122 1.00 86.56 105 VAL A N 1
ATOM 788 C CA . VAL A 1 105 ? -1.583 -0.113 9.879 1.00 86.56 105 VAL A CA 1
ATOM 789 C C . VAL A 1 105 ? -2.243 0.051 11.234 1.00 86.56 105 VAL A C 1
ATOM 791 O O . VAL A 1 105 ? -2.025 -0.772 12.119 1.00 86.56 105 VAL A O 1
ATOM 794 N N . SER A 1 106 ? -3.051 1.095 11.361 1.00 85.50 106 SER A N 1
ATOM 795 C CA . SER A 1 106 ? -3.849 1.379 12.543 1.00 85.50 106 SER A CA 1
ATOM 796 C C . SER A 1 106 ? -5.325 1.216 12.197 1.00 85.50 106 SER A C 1
ATOM 798 O O . SER A 1 106 ? -5.786 1.772 11.195 1.00 85.50 106 SER A O 1
ATOM 800 N N . LEU A 1 107 ? -6.059 0.436 12.987 1.00 85.69 107 LEU A N 1
ATOM 801 C CA . LEU A 1 107 ? -7.518 0.384 12.942 1.00 85.69 107 LEU A CA 1
ATOM 802 C C . LEU A 1 107 ? -8.078 1.009 14.211 1.00 85.69 107 LEU A C 1
ATOM 804 O O . LEU A 1 107 ? -7.726 0.590 15.309 1.00 85.69 107 LEU A O 1
ATOM 808 N N . THR A 1 108 ? -9.002 1.953 14.054 1.00 85.50 108 THR A N 1
ATOM 809 C CA . THR A 1 108 ? -9.718 2.577 15.168 1.00 85.50 108 THR A CA 1
ATOM 810 C C . THR A 1 108 ? -11.204 2.253 15.084 1.00 85.50 108 THR A C 1
ATOM 812 O O . THR A 1 108 ? -11.828 2.445 14.042 1.00 85.50 108 THR A O 1
ATOM 815 N N . SER A 1 109 ? -11.774 1.792 16.194 1.00 84.12 109 SER A N 1
ATOM 816 C CA . SER A 1 109 ? -13.204 1.531 16.360 1.00 84.12 109 SER A CA 1
ATOM 817 C C . SER A 1 109 ? -13.739 2.248 17.600 1.00 84.12 109 SER A C 1
ATOM 819 O O . SER A 1 109 ? -12.997 2.504 18.548 1.00 84.12 109 SER A O 1
ATOM 821 N N . PHE A 1 110 ? -15.027 2.589 17.599 1.00 84.19 110 PHE A N 1
ATOM 822 C CA . PHE A 1 110 ? -15.720 3.157 18.755 1.00 84.19 110 PHE A CA 1
ATOM 823 C C . PHE A 1 110 ? -16.671 2.120 19.348 1.00 84.19 110 PHE A C 1
ATOM 825 O O . PHE A 1 110 ? -17.525 1.586 18.643 1.00 84.19 110 PHE A O 1
ATOM 832 N N . ILE A 1 111 ? -16.539 1.865 20.647 1.00 83.44 111 ILE A N 1
ATOM 833 C CA . ILE A 1 111 ? -17.373 0.931 21.399 1.00 83.44 111 ILE A CA 1
ATOM 834 C C . ILE A 1 111 ? -18.270 1.750 22.331 1.00 83.44 111 ILE A C 1
ATOM 836 O O . ILE A 1 111 ? -17.751 2.353 23.273 1.00 83.44 111 ILE A O 1
ATOM 840 N N . PRO A 1 112 ? -19.593 1.799 22.100 1.00 82.69 112 PRO A N 1
ATOM 841 C CA . PRO A 1 112 ? -20.528 2.415 23.031 1.00 82.69 112 PRO A CA 1
ATOM 842 C C . PRO A 1 112 ? -20.501 1.713 24.392 1.00 82.69 112 PRO A C 1
ATOM 844 O O . PRO A 1 112 ? -20.498 0.482 24.459 1.00 82.69 112 PRO A O 1
ATOM 847 N N . ASN A 1 113 ? -20.538 2.490 25.470 1.00 79.81 113 ASN A N 1
ATOM 848 C CA . ASN A 1 113 ? -20.805 1.957 26.799 1.00 79.81 113 ASN A CA 1
ATOM 849 C C . ASN A 1 113 ? -22.279 1.536 26.847 1.00 79.81 113 ASN A C 1
ATOM 851 O O . ASN A 1 113 ? -23.154 2.309 26.451 1.00 79.81 113 ASN A O 1
ATOM 855 N N . ARG A 1 114 ? -22.529 0.298 27.279 1.00 62.72 114 ARG A N 1
ATOM 856 C CA . ARG A 1 114 ? -23.884 -0.210 27.522 1.00 62.72 114 ARG A CA 1
ATOM 857 C C . ARG A 1 114 ? -24.471 0.361 28.803 1.00 62.72 114 ARG A C 1
ATOM 859 O O . ARG A 1 114 ? -23.685 0.587 29.749 1.00 62.72 114 ARG A O 1
#

Secondary structure (DSSP, 8-state):
--------PPPHHHHHHHHHHHHHHHHHHHHHHHHHHHHHHHHHHHHHHHHHHHHHHHHHHTTS---SSS--EEEEEEEEPTTS-EEEEEEEEEEEEEEETTEEEEEEEEEE--